Protein AF-A0A961IQF2-F1 (afdb_monomer)

Nearest PDB structures (foldseek):
  3b0x-assembly1_A  TM=7.840E-01  e=1.100E-08  Thermus thermophilus HB8
  3b0y-assembly1_A  TM=7.837E-01  e=3.557E-08  Thermus thermophilus HB8
  3auo-assembly2_B  TM=7.035E-01  e=1.211E-07  Thermus thermophilus HB8
  3au6-assembly1_A  TM=7.730E-01  e=1.333E-06  Thermus thermophilus HB8
  5tzv-assembly1_A  TM=6.857E-01  e=1.245E-03  Homo sapiens

pLDDT: mean 90.41, std 10.28, range [34.53, 96.75]

Radius of gyration: 18.33 Å; Cα contacts (8 Å, |Δi|>4): 172; chains: 1; bounding box: 47×34×47 Å

Secondary structure (DSSP, 8-state):
----PPPPHHHHHHHHHHHHHHHHHTT--HHHHHHHHHHHHHHHT-SS-HHHHHHTT--GGGSTT--HHHHHHHHHHHHHS--HHHHHHHHHS-HHHHHHHTSTTTHHHHHHHHHHHH---SHHHHHHHHHTT-GGGSTT--HHHHHHHHHHHHHHHS--

Mean predicted aligned error: 5.23 Å

Structure (mmCIF, N/CA/C/O backbone):
data_AF-A0A961IQF2-F1
#
_entry.id   AF-A0A961IQF2-F1
#
loop_
_atom_site.group_PDB
_atom_site.id
_atom_site.type_symbol
_atom_site.label_atom_id
_atom_site.label_alt_id
_atom_site.label_comp_id
_atom_site.label_asym_id
_atom_site.label_entity_id
_atom_site.label_seq_id
_atom_site.pdbx_PDB_ins_code
_atom_site.Cartn_x
_atom_site.Cartn_y
_atom_site.Cartn_z
_atom_site.occupancy
_atom_site.B_iso_or_equiv
_atom_site.auth_seq_id
_atom_site.auth_comp_id
_atom_site.auth_asym_id
_atom_site.auth_atom_id
_atom_site.pdbx_PDB_model_num
ATOM 1 N N . MET A 1 1 ? 26.733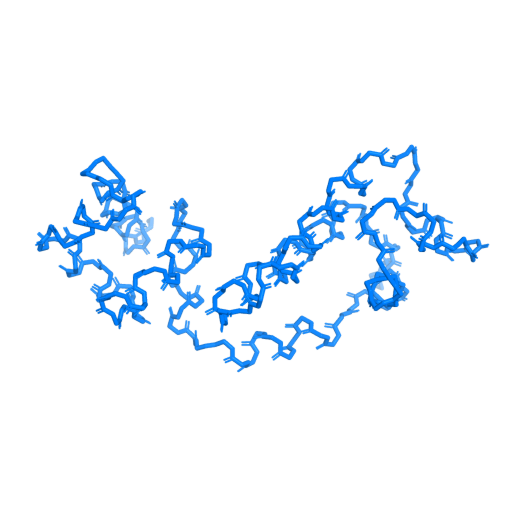 -18.064 -3.518 1.00 34.53 1 MET A N 1
ATOM 2 C CA . MET A 1 1 ? 26.506 -16.918 -4.422 1.00 34.53 1 MET A CA 1
ATOM 3 C C . MET A 1 1 ? 25.053 -17.000 -4.846 1.00 34.53 1 MET A C 1
ATOM 5 O O . MET A 1 1 ? 24.709 -17.941 -5.549 1.00 34.53 1 MET A O 1
ATOM 9 N N . ALA A 1 2 ? 24.180 -16.161 -4.282 1.00 41.06 2 ALA A N 1
ATOM 10 C CA . ALA A 1 2 ? 22.764 -16.188 -4.637 1.00 41.06 2 ALA A CA 1
ATOM 11 C C . ALA A 1 2 ? 22.633 -15.747 -6.098 1.00 41.06 2 ALA A C 1
ATOM 13 O O . ALA A 1 2 ? 23.141 -14.697 -6.478 1.00 41.06 2 ALA A O 1
ATOM 14 N N . SER A 1 3 ? 22.028 -16.597 -6.919 1.00 40.94 3 SER A N 1
ATOM 15 C CA . SER A 1 3 ? 21.667 -16.277 -8.293 1.00 40.94 3 SER A CA 1
ATOM 16 C C . SER A 1 3 ? 20.604 -15.177 -8.252 1.00 40.94 3 SER A C 1
ATOM 18 O O . SER A 1 3 ? 19.432 -15.489 -8.061 1.00 40.94 3 SER A O 1
ATOM 20 N N . GLU A 1 4 ? 20.980 -13.902 -8.375 1.00 58.84 4 GLU A N 1
ATOM 21 C CA . GLU A 1 4 ? 20.010 -12.807 -8.516 1.00 58.84 4 GLU A CA 1
ATOM 22 C C . GLU A 1 4 ? 19.421 -12.845 -9.929 1.00 58.84 4 GLU A C 1
ATOM 24 O O . GLU A 1 4 ? 19.818 -12.119 -10.837 1.00 58.84 4 GLU A O 1
ATOM 29 N N . ALA A 1 5 ? 18.482 -13.769 -10.130 1.00 72.75 5 ALA A N 1
ATOM 30 C CA . ALA A 1 5 ? 17.558 -13.693 -11.244 1.00 72.75 5 ALA A CA 1
ATOM 31 C C . ALA A 1 5 ? 16.739 -12.403 -11.103 1.00 72.75 5 ALA A C 1
ATOM 33 O O . ALA A 1 5 ? 16.333 -12.044 -9.994 1.00 72.75 5 ALA A O 1
ATOM 34 N N . ALA A 1 6 ? 16.499 -11.716 -12.221 1.00 84.50 6 ALA A N 1
ATOM 35 C CA . ALA A 1 6 ? 15.650 -10.531 -12.245 1.00 84.50 6 ALA A CA 1
ATOM 36 C C . ALA A 1 6 ? 14.295 -10.822 -11.565 1.00 84.50 6 ALA A C 1
ATOM 38 O O . ALA A 1 6 ? 13.779 -11.941 -11.691 1.00 84.50 6 ALA A O 1
ATOM 39 N N . PRO A 1 7 ? 13.708 -9.849 -10.845 1.00 91.25 7 PRO A N 1
ATOM 40 C CA . PRO A 1 7 ? 12.497 -10.090 -10.078 1.00 91.25 7 PRO A CA 1
ATOM 41 C C . PRO A 1 7 ? 11.350 -10.532 -10.987 1.00 91.25 7 PRO A C 1
ATOM 43 O O . PRO A 1 7 ? 11.123 -9.989 -12.071 1.00 91.25 7 PRO A O 1
ATOM 46 N N . SER A 1 8 ? 10.603 -11.523 -10.515 1.00 94.94 8 SER A N 1
ATOM 47 C CA . SER A 1 8 ? 9.390 -12.002 -11.173 1.00 94.94 8 SER A CA 1
ATOM 48 C C . SER A 1 8 ? 8.284 -10.944 -11.148 1.00 94.94 8 SER A C 1
ATOM 50 O O . SER A 1 8 ? 8.230 -10.103 -10.249 1.00 94.94 8 SER A O 1
ATOM 52 N N . ASN A 1 9 ? 7.326 -11.034 -12.079 1.00 96.12 9 ASN A N 1
ATOM 53 C CA . ASN A 1 9 ? 6.148 -10.158 -12.078 1.00 96.12 9 ASN A CA 1
ATOM 54 C C . ASN A 1 9 ? 5.403 -10.205 -10.734 1.00 96.12 9 ASN A C 1
ATOM 56 O O . ASN A 1 9 ? 4.929 -9.171 -10.276 1.00 96.12 9 ASN A O 1
ATOM 60 N N . ALA A 1 10 ? 5.358 -11.365 -10.068 1.00 95.50 10 ALA A N 1
ATOM 61 C CA . ALA A 1 10 ? 4.768 -11.505 -8.737 1.00 95.50 10 ALA A CA 1
ATOM 62 C C . ALA A 1 10 ? 5.470 -10.616 -7.696 1.00 95.50 10 ALA A C 1
ATOM 64 O O . ALA A 1 10 ? 4.807 -9.865 -6.987 1.00 95.50 10 ALA A O 1
ATOM 65 N N . GLN A 1 11 ? 6.806 -10.611 -7.667 1.00 95.31 11 GLN A N 1
ATOM 66 C CA . GLN A 1 11 ? 7.570 -9.742 -6.764 1.00 95.31 11 GLN A CA 1
ATOM 67 C C . GLN A 1 11 ? 7.353 -8.256 -7.071 1.00 95.31 11 GLN A C 1
ATOM 69 O O . GLN A 1 11 ? 7.278 -7.442 -6.151 1.00 95.31 11 GLN A O 1
ATOM 74 N N . VAL A 1 12 ? 7.223 -7.893 -8.350 1.00 96.19 12 VAL A N 1
ATOM 75 C CA . VAL A 1 12 ? 6.911 -6.513 -8.748 1.00 96.19 12 VAL A CA 1
ATOM 76 C C . VAL A 1 12 ? 5.500 -6.119 -8.302 1.00 96.19 12 VAL A C 1
ATOM 78 O O . VAL A 1 12 ? 5.301 -5.029 -7.770 1.00 96.19 12 VAL A O 1
ATOM 81 N N . ILE A 1 13 ? 4.517 -7.002 -8.476 1.00 96.75 13 ILE A N 1
ATOM 82 C CA . ILE A 1 13 ? 3.136 -6.783 -8.031 1.00 96.75 13 ILE A CA 1
ATOM 83 C C . ILE A 1 13 ? 3.082 -6.596 -6.512 1.00 96.75 13 ILE A C 1
ATOM 85 O O . ILE A 1 13 ? 2.434 -5.662 -6.038 1.00 96.75 13 ILE A O 1
ATOM 89 N N . ASP A 1 14 ? 3.796 -7.428 -5.756 1.00 95.00 14 ASP A N 1
ATOM 90 C CA . ASP A 1 14 ? 3.876 -7.316 -4.300 1.00 95.00 14 ASP A CA 1
ATOM 91 C C . ASP A 1 14 ? 4.517 -5.992 -3.869 1.00 95.00 14 ASP A C 1
ATOM 93 O O . ASP A 1 14 ? 4.040 -5.340 -2.938 1.00 95.00 14 ASP A O 1
ATOM 97 N N . LEU A 1 15 ? 5.577 -5.559 -4.561 1.00 96.00 15 LEU A N 1
ATOM 98 C CA . LEU A 1 15 ? 6.221 -4.268 -4.324 1.00 96.00 15 LEU A CA 1
ATOM 99 C C . LEU A 1 15 ? 5.242 -3.105 -4.538 1.00 96.00 15 LEU A C 1
ATOM 101 O O . LEU A 1 15 ? 5.090 -2.254 -3.663 1.00 96.00 15 LEU A O 1
ATOM 105 N N . LEU A 1 16 ? 4.556 -3.075 -5.682 1.00 96.31 16 LEU A N 1
ATOM 106 C CA . LEU A 1 16 ? 3.567 -2.043 -5.997 1.00 96.31 16 LEU A CA 1
ATOM 107 C C . LEU A 1 16 ? 2.405 -2.046 -4.997 1.00 96.31 16 LEU A C 1
ATOM 109 O O . LEU A 1 16 ? 1.943 -0.979 -4.590 1.00 96.31 16 LEU A O 1
ATOM 113 N N . GLY A 1 17 ? 1.966 -3.232 -4.569 1.00 94.88 17 GLY A N 1
ATOM 114 C CA . GLY A 1 17 ? 0.955 -3.401 -3.530 1.00 94.88 17 GLY A CA 1
ATOM 115 C C . GLY A 1 17 ? 1.371 -2.751 -2.212 1.00 94.88 17 GLY A C 1
ATOM 116 O O . GLY A 1 17 ? 0.614 -1.943 -1.676 1.00 94.88 17 GLY A O 1
ATOM 117 N N . LYS A 1 18 ? 2.599 -3.019 -1.751 1.00 93.94 18 LYS A N 1
ATOM 118 C CA . LYS A 1 18 ? 3.165 -2.409 -0.536 1.00 93.94 18 LYS A CA 1
ATOM 119 C C . LYS A 1 18 ? 3.253 -0.890 -0.641 1.00 93.94 18 LYS A C 1
ATOM 121 O O . LYS A 1 18 ? 2.872 -0.196 0.294 1.00 93.94 18 LYS A O 1
ATOM 126 N N . ILE A 1 19 ? 3.709 -0.359 -1.776 1.00 95.75 19 ILE A N 1
ATOM 127 C CA . ILE A 1 19 ? 3.771 1.095 -1.992 1.00 95.75 19 ILE A CA 1
ATOM 128 C C . ILE A 1 19 ? 2.372 1.711 -1.919 1.00 95.75 19 ILE A C 1
ATOM 130 O O . ILE A 1 19 ? 2.184 2.739 -1.274 1.00 95.75 19 ILE A O 1
ATOM 134 N N . ALA A 1 20 ? 1.386 1.084 -2.562 1.00 95.38 20 ALA A N 1
ATOM 135 C CA . ALA A 1 20 ? 0.013 1.564 -2.535 1.00 95.38 20 ALA A CA 1
ATOM 136 C C . ALA A 1 20 ? -0.577 1.540 -1.116 1.00 95.38 20 ALA A C 1
ATOM 138 O O . ALA A 1 20 ? -1.257 2.492 -0.740 1.00 95.38 20 ALA A O 1
ATOM 139 N N . ASP A 1 21 ? -0.293 0.496 -0.330 1.00 94.38 21 ASP A N 1
ATOM 140 C CA . ASP A 1 21 ? -0.707 0.410 1.073 1.00 94.38 21 ASP A CA 1
ATOM 141 C C . ASP A 1 21 ? -0.084 1.534 1.914 1.00 94.38 21 ASP A C 1
ATOM 143 O O . ASP A 1 21 ? -0.798 2.222 2.639 1.00 94.38 21 ASP A O 1
ATOM 147 N N . LEU A 1 22 ? 1.225 1.771 1.790 1.00 94.44 22 LEU A N 1
ATOM 148 C CA . LEU A 1 22 ? 1.913 2.829 2.539 1.00 94.44 22 LEU A CA 1
ATOM 149 C C . LEU A 1 22 ? 1.412 4.224 2.154 1.00 94.44 22 LEU A C 1
ATOM 151 O O . LEU A 1 22 ? 1.122 5.036 3.025 1.00 94.44 22 LEU A O 1
ATOM 155 N N . LEU A 1 23 ? 1.231 4.491 0.859 1.00 94.75 23 LEU A N 1
ATOM 156 C CA . LEU A 1 23 ? 0.665 5.758 0.393 1.00 94.75 23 LEU A CA 1
ATOM 157 C C . LEU A 1 23 ? -0.742 5.997 0.943 1.00 94.75 23 LEU A C 1
ATOM 159 O O . LEU A 1 23 ? -1.101 7.121 1.285 1.00 94.75 23 LEU A O 1
ATOM 163 N N . GLU A 1 24 ? -1.547 4.945 1.028 1.00 93.81 24 GLU A N 1
ATOM 164 C CA . GLU A 1 24 ? -2.887 5.018 1.593 1.00 93.81 24 GLU A CA 1
ATOM 165 C C . GLU A 1 24 ? -2.858 5.278 3.106 1.00 93.81 24 GLU A C 1
ATOM 167 O O . GLU A 1 24 ? -3.632 6.101 3.596 1.00 93.81 24 GLU A O 1
ATOM 172 N N . LEU A 1 25 ? -1.913 4.674 3.834 1.00 92.69 25 LEU A N 1
ATOM 173 C CA . LEU A 1 25 ? -1.665 4.978 5.248 1.00 92.69 25 LEU A CA 1
ATOM 174 C C . LEU A 1 25 ? -1.189 6.417 5.474 1.00 92.69 25 LEU A C 1
ATOM 176 O O . LEU A 1 25 ? -1.604 7.048 6.443 1.00 92.69 25 LEU A O 1
ATOM 180 N N . GLU A 1 26 ? -0.367 6.967 4.583 1.00 90.44 26 GLU A N 1
ATOM 181 C CA . GLU A 1 26 ? 0.076 8.366 4.647 1.00 90.44 26 GLU A CA 1
ATOM 182 C C . GLU A 1 26 ? -1.048 9.364 4.316 1.00 90.44 26 GLU A C 1
ATOM 184 O O . GLU A 1 26 ? -0.892 10.565 4.536 1.00 90.44 26 GLU A O 1
ATOM 189 N N . GLY A 1 27 ? -2.198 8.896 3.816 1.00 89.12 27 GLY A N 1
ATOM 190 C CA . GLY A 1 27 ? -3.264 9.775 3.336 1.00 89.12 27 GLY A CA 1
ATOM 191 C C . GLY A 1 27 ? -2.884 10.474 2.028 1.00 89.12 27 GLY A C 1
ATOM 192 O O . GLY A 1 27 ? -3.315 11.598 1.760 1.00 89.12 27 GLY A O 1
ATOM 193 N N . ALA A 1 28 ? -2.042 9.834 1.212 1.00 92.50 28 ALA A N 1
ATOM 194 C CA . ALA A 1 28 ? -1.658 10.356 -0.086 1.00 92.50 28 ALA A CA 1
ATOM 195 C C . ALA A 1 28 ? -2.874 10.505 -1.012 1.00 92.50 28 ALA A C 1
ATOM 197 O O . ALA A 1 28 ? -3.913 9.860 -0.868 1.00 92.50 28 ALA A O 1
ATOM 198 N N . GLN A 1 29 ? -2.714 11.351 -2.027 1.00 92.38 29 GLN A N 1
ATOM 199 C CA . GLN A 1 29 ? -3.767 11.634 -2.993 1.00 92.38 29 GLN A CA 1
ATOM 200 C C . GLN A 1 29 ? -4.259 10.358 -3.693 1.00 92.38 29 GLN A C 1
ATOM 202 O O . GLN A 1 29 ? -3.453 9.557 -4.174 1.00 92.38 29 GLN A O 1
ATOM 207 N N . PHE A 1 30 ? -5.583 10.217 -3.825 1.00 90.62 30 PHE A N 1
ATOM 208 C CA . PHE A 1 30 ? -6.240 9.029 -4.386 1.00 90.62 30 PHE A CA 1
ATOM 209 C C . PHE A 1 30 ? -5.659 8.592 -5.739 1.00 90.62 30 PHE A C 1
ATOM 211 O O . PHE A 1 30 ? -5.451 7.401 -5.968 1.00 90.62 30 PHE A O 1
ATOM 218 N N . PHE A 1 31 ? -5.337 9.547 -6.619 1.00 91.56 31 PHE A N 1
ATOM 219 C CA . PHE A 1 31 ? -4.762 9.246 -7.932 1.00 91.56 31 PHE A CA 1
ATOM 220 C C . PHE A 1 31 ? -3.402 8.538 -7.837 1.00 91.56 31 PHE A C 1
ATOM 222 O O . PHE A 1 31 ? -3.105 7.685 -8.669 1.00 91.56 31 PHE A O 1
ATOM 229 N N . ARG A 1 32 ? -2.586 8.848 -6.816 1.00 91.88 32 ARG A N 1
ATOM 230 C CA . ARG A 1 32 ? -1.276 8.212 -6.615 1.00 91.88 32 ARG A CA 1
ATOM 231 C C . ARG A 1 32 ? -1.457 6.764 -6.200 1.00 91.88 32 ARG A C 1
ATOM 233 O O . ARG A 1 32 ? -0.895 5.890 -6.845 1.00 91.88 32 ARG A O 1
ATOM 240 N N . VAL A 1 33 ? -2.276 6.514 -5.176 1.00 94.31 33 VAL A N 1
ATOM 241 C CA . VAL A 1 33 ? -2.593 5.151 -4.715 1.00 94.31 33 VAL A CA 1
ATOM 242 C C . VAL A 1 33 ? -3.146 4.326 -5.877 1.00 94.31 33 VAL A C 1
ATOM 244 O O . VAL A 1 33 ? -2.676 3.219 -6.134 1.00 94.31 33 VAL A O 1
ATOM 247 N N . ARG A 1 34 ? -4.094 4.897 -6.629 1.00 93.19 34 ARG A N 1
ATOM 248 C CA . ARG A 1 34 ? -4.719 4.248 -7.782 1.00 93.19 34 ARG A CA 1
ATOM 249 C C . ARG A 1 34 ? -3.711 3.875 -8.869 1.00 93.19 34 ARG A C 1
ATOM 251 O O . ARG A 1 34 ? -3.784 2.753 -9.350 1.00 93.19 34 ARG A O 1
ATOM 258 N N . ALA A 1 35 ? -2.753 4.742 -9.197 1.00 94.25 35 ALA A N 1
ATOM 259 C CA . ALA A 1 35 ? -1.736 4.445 -10.208 1.00 94.25 35 ALA A CA 1
ATOM 260 C C . ALA A 1 35 ? -0.909 3.189 -9.866 1.00 94.25 35 ALA A C 1
ATOM 262 O O . ALA A 1 35 ? -0.684 2.344 -10.728 1.00 94.25 35 ALA A O 1
ATOM 263 N N . TYR A 1 36 ? -0.506 3.017 -8.600 1.00 95.75 36 TYR A N 1
ATOM 264 C CA . TYR A 1 36 ? 0.214 1.807 -8.175 1.00 95.75 36 TYR A CA 1
ATOM 265 C C . TYR A 1 36 ? -0.669 0.554 -8.234 1.00 95.75 36 TYR A C 1
ATOM 267 O O . TYR A 1 36 ? -0.183 -0.509 -8.612 1.00 95.75 36 TYR A O 1
ATOM 275 N N . ARG A 1 37 ? -1.965 0.667 -7.907 1.00 94.62 37 ARG A N 1
ATOM 276 C CA . ARG A 1 37 ? -2.916 -0.452 -8.030 1.00 94.62 37 ARG A CA 1
ATOM 277 C C . ARG A 1 37 ? -3.152 -0.832 -9.493 1.00 94.62 37 ARG A C 1
ATOM 279 O O . ARG A 1 37 ? -3.017 -2.002 -9.828 1.00 94.62 37 ARG A O 1
ATOM 286 N N . GLU A 1 38 ? -3.410 0.137 -10.366 1.00 95.06 38 GLU A N 1
ATOM 287 C CA . GLU A 1 38 ? -3.606 -0.108 -11.802 1.00 95.06 38 GLU A CA 1
ATOM 288 C C . GLU A 1 38 ? -2.365 -0.742 -12.435 1.00 95.06 38 GLU A C 1
ATOM 290 O O . GLU A 1 38 ? -2.484 -1.687 -13.208 1.00 95.06 38 GLU A O 1
ATOM 295 N N . ALA A 1 39 ? -1.163 -0.321 -12.034 1.00 95.94 39 ALA A N 1
ATOM 296 C CA . ALA A 1 39 ? 0.063 -0.953 -12.504 1.00 95.94 39 ALA A CA 1
ATOM 297 C C . ALA A 1 39 ? 0.195 -2.426 -12.085 1.00 95.94 39 ALA A C 1
ATOM 299 O O . ALA A 1 39 ? 0.773 -3.206 -12.840 1.00 95.94 39 ALA A O 1
ATOM 300 N N . THR A 1 40 ? -0.359 -2.842 -10.935 1.00 95.88 40 THR A N 1
ATOM 301 C CA . THR A 1 40 ? -0.402 -4.279 -10.604 1.00 95.88 40 THR A CA 1
ATOM 302 C C . THR A 1 40 ? -1.245 -5.058 -11.602 1.00 95.88 40 THR A C 1
ATOM 304 O O . THR A 1 40 ? -0.833 -6.135 -12.024 1.00 95.88 40 THR A O 1
ATOM 307 N N . ASP A 1 41 ? -2.384 -4.509 -12.023 1.00 95.06 41 ASP A N 1
ATOM 308 C CA . ASP A 1 41 ? -3.271 -5.159 -12.987 1.00 95.06 41 ASP A CA 1
ATOM 309 C C . ASP A 1 41 ? -2.642 -5.192 -14.380 1.00 95.06 41 ASP A C 1
ATOM 311 O O . ASP A 1 41 ? -2.639 -6.238 -15.029 1.00 95.06 41 ASP A O 1
ATOM 315 N N . THR A 1 42 ? -1.998 -4.098 -14.792 1.00 96.19 42 THR A N 1
ATOM 316 C CA . THR A 1 42 ? -1.223 -4.042 -16.034 1.00 96.19 42 THR A CA 1
ATOM 317 C C . THR A 1 42 ? -0.128 -5.107 -16.064 1.00 96.19 42 THR A C 1
ATOM 319 O O . THR A 1 42 ? -0.006 -5.821 -17.052 1.00 96.19 42 THR A O 1
ATOM 322 N N . ILE A 1 43 ? 0.640 -5.269 -14.981 1.00 95.94 43 ILE A N 1
ATOM 323 C CA . ILE A 1 43 ? 1.740 -6.248 -14.917 1.00 95.94 43 ILE A CA 1
ATOM 324 C C . ILE A 1 43 ? 1.227 -7.693 -14.870 1.00 95.94 43 ILE A C 1
ATOM 326 O O . ILE A 1 43 ? 1.871 -8.584 -15.426 1.00 95.94 43 ILE A O 1
ATOM 330 N N . ARG A 1 44 ? 0.071 -7.942 -14.240 1.00 94.81 44 ARG A N 1
ATOM 331 C CA . ARG A 1 44 ? -0.592 -9.259 -14.271 1.00 94.81 44 ARG A CA 1
ATOM 332 C C . ARG A 1 44 ? -1.008 -9.665 -15.681 1.00 94.81 44 ARG A C 1
ATOM 334 O O . ARG A 1 44 ? -0.983 -10.851 -15.982 1.00 94.81 44 ARG A O 1
ATOM 341 N N . GLY A 1 45 ? -1.408 -8.696 -16.502 1.00 94.88 45 GLY A N 1
ATOM 342 C CA . GLY A 1 45 ? -1.872 -8.915 -17.871 1.00 94.88 45 GLY A CA 1
ATOM 343 C C . GLY A 1 45 ? -0.773 -8.962 -18.933 1.00 94.88 45 GLY A C 1
ATOM 344 O O . GLY A 1 45 ? -1.105 -9.038 -20.110 1.00 94.88 45 GLY A O 1
ATOM 345 N N . LEU A 1 46 ? 0.509 -8.876 -18.563 1.00 95.25 46 LEU A N 1
ATOM 346 C CA . LEU A 1 46 ? 1.602 -8.963 -19.532 1.00 95.25 46 LEU A CA 1
ATOM 347 C C . LEU A 1 46 ? 1.788 -10.403 -20.026 1.00 95.25 46 LEU A C 1
ATOM 349 O O . LEU A 1 46 ? 1.909 -11.325 -19.220 1.00 95.25 46 LEU A O 1
ATOM 353 N N . ASP A 1 47 ? 1.919 -10.568 -21.343 1.00 92.44 47 ASP A N 1
ATOM 354 C CA . ASP A 1 47 ? 2.214 -11.861 -21.982 1.00 92.44 47 ASP A CA 1
ATOM 355 C C . ASP A 1 47 ? 3.637 -12.367 -21.688 1.00 92.44 47 ASP A C 1
ATOM 357 O O . ASP A 1 47 ? 3.947 -13.548 -21.847 1.00 92.44 47 ASP A O 1
ATOM 361 N N . GLU A 1 48 ? 4.522 -11.473 -21.249 1.00 92.75 48 GLU A N 1
ATOM 362 C CA . GLU A 1 48 ? 5.908 -11.780 -20.923 1.00 92.75 48 GLU A CA 1
ATOM 363 C C . GLU A 1 48 ? 6.363 -11.085 -19.626 1.00 92.75 48 GLU A C 1
ATOM 365 O O . GLU A 1 48 ? 5.725 -10.137 -19.153 1.00 92.75 48 GLU A O 1
ATOM 370 N N . PRO A 1 49 ? 7.481 -11.522 -19.019 1.00 95.00 49 PRO A N 1
ATOM 371 C CA . PRO A 1 49 ? 7.991 -10.898 -17.807 1.00 95.00 49 PRO A CA 1
ATOM 372 C C . PRO A 1 49 ? 8.341 -9.421 -18.016 1.00 95.00 49 PRO A C 1
ATOM 374 O O . PRO A 1 49 ? 9.033 -9.058 -18.969 1.00 95.00 49 PRO A O 1
ATOM 377 N N . LEU A 1 50 ? 7.981 -8.571 -17.052 1.00 95.88 50 LEU A N 1
ATOM 378 C CA . LEU A 1 50 ? 8.374 -7.162 -17.035 1.00 95.88 50 LEU A CA 1
ATOM 379 C C . LEU A 1 50 ? 9.899 -7.009 -17.115 1.00 95.88 50 LEU A C 1
ATOM 381 O O . LEU A 1 50 ? 10.403 -6.114 -17.788 1.00 95.88 50 LEU A O 1
ATOM 385 N N . ALA A 1 51 ? 10.639 -7.925 -16.488 1.00 95.38 51 ALA A N 1
ATOM 386 C CA . ALA A 1 51 ? 12.092 -7.963 -16.568 1.00 95.38 51 ALA A CA 1
ATOM 387 C C . ALA A 1 51 ? 12.622 -8.094 -18.007 1.00 95.38 51 ALA A C 1
ATOM 389 O O . ALA A 1 51 ? 13.608 -7.446 -18.354 1.00 95.38 51 ALA A O 1
ATOM 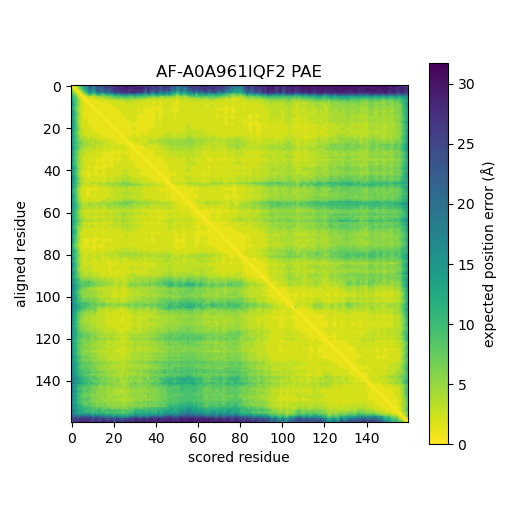390 N N . ALA A 1 52 ? 11.947 -8.868 -18.862 1.00 95.06 52 ALA A N 1
ATOM 391 C CA . ALA A 1 52 ? 12.320 -9.019 -20.266 1.00 95.06 52 ALA A CA 1
ATOM 392 C C . ALA A 1 52 ? 12.044 -7.740 -21.073 1.00 95.06 52 ALA A C 1
ATOM 394 O O . ALA A 1 52 ? 12.841 -7.377 -21.941 1.00 95.06 52 ALA A O 1
ATOM 395 N N . LEU A 1 53 ? 10.957 -7.022 -20.756 1.00 95.50 53 LEU A N 1
ATOM 396 C CA . LEU A 1 53 ? 10.663 -5.702 -21.328 1.00 95.50 53 LEU A CA 1
ATOM 397 C C . LEU A 1 53 ? 11.769 -4.696 -20.985 1.00 95.50 53 LEU A C 1
ATOM 399 O O . LEU A 1 53 ? 12.281 -4.012 -21.872 1.00 95.50 53 LEU A O 1
ATOM 403 N N . VAL A 1 54 ? 12.178 -4.647 -19.715 1.00 95.19 54 VAL A N 1
ATOM 404 C CA . VAL A 1 54 ? 13.249 -3.754 -19.251 1.00 95.19 54 VAL A CA 1
ATOM 405 C C . VAL A 1 54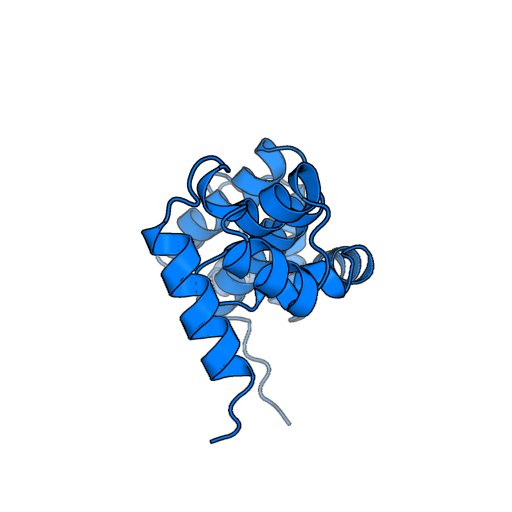 ? 14.590 -4.108 -19.894 1.00 95.19 54 VAL A C 1
ATOM 407 O O . VAL A 1 54 ? 15.275 -3.216 -20.390 1.00 95.19 54 VAL A O 1
ATOM 410 N N . ALA A 1 55 ? 14.947 -5.394 -19.952 1.00 93.50 55 ALA A N 1
ATOM 411 C CA . ALA A 1 55 ? 16.231 -5.851 -20.488 1.00 93.50 55 ALA A CA 1
ATOM 412 C C . ALA A 1 55 ? 16.458 -5.450 -21.955 1.00 93.50 55 ALA A C 1
ATOM 414 O O . ALA A 1 55 ? 17.586 -5.155 -22.345 1.00 93.50 55 ALA A O 1
ATOM 415 N N . ARG A 1 56 ? 15.394 -5.395 -22.767 1.00 94.50 56 ARG A N 1
ATOM 416 C CA . ARG A 1 56 ? 15.476 -4.945 -24.167 1.00 94.50 56 ARG A CA 1
ATOM 417 C C . ARG A 1 56 ? 15.252 -3.442 -24.367 1.00 94.50 56 ARG A C 1
ATOM 419 O O . ARG A 1 56 ? 15.164 -2.993 -25.506 1.00 94.50 56 ARG A O 1
ATOM 426 N N . GLY A 1 57 ? 15.114 -2.670 -23.287 1.00 91.94 57 GLY A N 1
ATOM 427 C CA . GLY A 1 57 ? 14.897 -1.224 -23.348 1.00 91.94 57 GLY A CA 1
ATOM 428 C C . GLY A 1 57 ? 13.501 -0.812 -23.829 1.00 91.94 57 GLY A C 1
ATOM 429 O O . GLY A 1 57 ? 13.355 0.250 -24.436 1.00 91.94 57 GLY A O 1
ATOM 430 N N . ALA A 1 58 ? 12.473 -1.634 -23.590 1.00 93.56 58 ALA A N 1
ATOM 431 C CA . ALA A 1 58 ? 11.101 -1.278 -23.939 1.00 93.56 58 ALA A CA 1
ATOM 432 C C . ALA A 1 58 ? 10.619 -0.055 -23.137 1.00 93.56 58 ALA A C 1
ATOM 434 O O . ALA A 1 58 ? 10.954 0.129 -21.963 1.00 93.56 58 ALA A O 1
ATOM 435 N N . LYS A 1 59 ? 9.782 0.779 -23.760 1.00 94.12 59 LYS A N 1
ATOM 436 C CA . LYS A 1 59 ? 9.179 1.935 -23.094 1.00 94.12 59 LYS A CA 1
ATOM 437 C C . LYS A 1 59 ? 8.022 1.480 -22.211 1.00 94.12 59 LYS A C 1
ATOM 439 O O . LYS A 1 59 ? 6.901 1.317 -22.676 1.00 94.12 59 LYS A O 1
ATOM 444 N N . LEU A 1 60 ? 8.275 1.339 -20.910 1.00 95.31 60 LEU A N 1
ATOM 445 C CA . LEU A 1 60 ? 7.225 0.971 -19.947 1.00 95.31 60 LEU A CA 1
ATOM 446 C C . LEU A 1 60 ? 6.079 1.992 -19.880 1.00 95.31 60 LEU A C 1
ATOM 448 O O . LEU A 1 60 ? 4.991 1.653 -19.436 1.00 95.31 60 LEU A O 1
ATOM 452 N N . THR A 1 61 ? 6.304 3.227 -20.333 1.00 95.75 61 THR A N 1
ATOM 453 C CA . THR A 1 61 ? 5.269 4.267 -20.424 1.00 95.75 61 THR A CA 1
ATOM 454 C C . THR A 1 61 ? 4.186 3.985 -21.460 1.00 95.75 61 THR A C 1
ATOM 456 O O . THR A 1 61 ? 3.163 4.661 -21.453 1.00 95.75 61 THR A O 1
ATOM 459 N N . ASP A 1 62 ? 4.417 3.027 -22.358 1.00 94.38 62 ASP A N 1
ATOM 460 C CA . ASP A 1 62 ? 3.429 2.612 -23.355 1.00 94.38 62 ASP A CA 1
ATOM 461 C C . ASP A 1 62 ? 2.409 1.633 -22.742 1.00 94.38 62 ASP A C 1
ATOM 463 O O . ASP A 1 62 ? 1.370 1.348 -23.337 1.00 94.38 62 ASP A O 1
ATOM 467 N N . LEU A 1 63 ? 2.682 1.135 -21.529 1.00 93.88 63 LEU A N 1
ATOM 468 C CA . LEU A 1 63 ? 1.780 0.268 -20.786 1.00 93.88 63 LEU A CA 1
ATOM 469 C C . LEU A 1 63 ? 0.670 1.090 -20.098 1.00 93.88 63 LEU A C 1
ATOM 471 O O . LEU A 1 63 ? 0.959 2.113 -19.464 1.00 93.88 63 LEU A O 1
ATOM 475 N N . PRO A 1 64 ? -0.600 0.641 -20.149 1.00 91.81 64 PRO A N 1
ATOM 476 C CA . PRO A 1 64 ? -1.712 1.334 -19.502 1.00 91.81 64 PRO A CA 1
ATOM 477 C C . PRO A 1 64 ? -1.463 1.583 -18.009 1.00 91.81 64 PRO A C 1
ATOM 479 O O . PRO A 1 64 ? -1.006 0.701 -17.284 1.00 91.81 64 PRO A O 1
ATOM 482 N N . GLY A 1 65 ? -1.763 2.796 -17.538 1.00 88.44 65 GLY A N 1
ATOM 483 C CA . GLY A 1 65 ? -1.621 3.166 -16.123 1.00 88.44 65 GLY A CA 1
ATOM 484 C C . GLY A 1 65 ? -0.179 3.388 -15.640 1.00 88.44 65 GLY A C 1
ATOM 485 O O . GLY A 1 65 ? 0.017 3.775 -14.488 1.00 88.44 65 GLY A O 1
ATOM 486 N N . ILE A 1 66 ? 0.841 3.210 -16.492 1.00 94.50 66 ILE A N 1
ATOM 487 C CA . ILE A 1 66 ? 2.251 3.385 -16.115 1.00 94.50 66 ILE A CA 1
ATOM 488 C C . ILE A 1 66 ? 2.788 4.717 -16.657 1.00 94.50 66 ILE A C 1
ATOM 490 O O . ILE A 1 66 ? 3.157 4.860 -17.817 1.00 94.50 66 ILE A O 1
ATOM 494 N N . GLY A 1 67 ? 2.857 5.726 -15.784 1.00 93.31 67 GLY A N 1
ATOM 495 C CA . GLY A 1 67 ? 3.475 7.022 -16.092 1.00 93.31 67 GLY A CA 1
ATOM 496 C C . GLY A 1 67 ? 5.006 7.014 -15.977 1.00 93.31 67 GLY A C 1
ATOM 497 O O . GLY A 1 67 ? 5.599 6.075 -15.451 1.00 93.31 67 GLY A O 1
ATOM 498 N N . LYS A 1 68 ? 5.661 8.109 -16.396 1.00 94.62 68 LYS A N 1
ATOM 499 C CA . LYS A 1 68 ? 7.137 8.256 -16.383 1.00 94.62 68 LYS A CA 1
ATOM 500 C C . LYS A 1 68 ? 7.774 7.944 -15.025 1.00 94.62 68 LYS A C 1
ATOM 502 O O . LYS A 1 68 ? 8.768 7.230 -14.954 1.00 94.62 68 LYS A O 1
ATOM 507 N N . GLU A 1 69 ? 7.194 8.473 -13.950 1.00 93.88 69 GLU A N 1
ATOM 508 C CA . GLU A 1 69 ? 7.718 8.290 -12.593 1.00 93.88 69 GLU A CA 1
ATOM 509 C C . GLU A 1 69 ? 7.587 6.837 -12.117 1.00 93.88 69 GLU A C 1
ATOM 511 O O . GLU A 1 69 ? 8.433 6.347 -11.375 1.00 93.88 69 GLU A O 1
ATOM 516 N N . LEU A 1 70 ? 6.529 6.142 -12.539 1.00 95.19 70 LEU A N 1
ATOM 517 C CA . LEU A 1 70 ? 6.310 4.742 -12.195 1.00 95.19 70 LEU A CA 1
ATOM 518 C C . LEU A 1 70 ? 7.204 3.823 -13.030 1.00 95.19 70 LEU A C 1
ATOM 520 O O . LEU A 1 70 ? 7.829 2.924 -12.481 1.00 95.19 70 LEU A O 1
ATOM 524 N N . ALA A 1 71 ? 7.341 4.112 -14.326 1.00 96.31 71 ALA A N 1
ATOM 525 C CA . ALA A 1 71 ? 8.276 3.438 -15.220 1.00 96.31 71 ALA A CA 1
ATOM 526 C C . ALA A 1 71 ? 9.716 3.495 -14.687 1.00 96.31 71 ALA A C 1
ATOM 528 O O . ALA A 1 71 ? 10.402 2.478 -14.681 1.00 96.31 71 ALA A O 1
ATOM 529 N N . ALA A 1 72 ? 10.161 4.653 -14.185 1.00 96.00 72 ALA A N 1
ATOM 530 C CA . ALA A 1 72 ? 11.488 4.794 -13.588 1.00 96.00 72 ALA A CA 1
ATOM 531 C C . ALA A 1 72 ? 11.678 3.874 -12.367 1.00 96.00 72 ALA A C 1
ATOM 533 O O . ALA A 1 72 ? 12.668 3.149 -12.303 1.00 96.00 72 ALA A O 1
ATOM 534 N N . LYS A 1 73 ? 10.703 3.839 -11.447 1.00 95.94 73 LYS A N 1
ATOM 535 C CA . LYS A 1 73 ? 10.749 2.972 -10.255 1.00 95.94 73 LYS A CA 1
ATOM 536 C C . LYS A 1 73 ? 10.714 1.484 -10.599 1.00 95.94 73 LYS A C 1
ATOM 538 O O . LYS A 1 73 ? 11.412 0.692 -9.977 1.00 95.94 73 LYS A O 1
ATOM 543 N N . LEU A 1 74 ? 9.908 1.099 -11.588 1.00 95.88 74 LEU A N 1
ATOM 544 C CA . LEU A 1 74 ? 9.845 -0.282 -12.067 1.00 95.88 74 LEU A CA 1
ATOM 545 C C . LEU A 1 74 ? 11.186 -0.720 -12.658 1.00 95.88 74 LEU A C 1
ATOM 547 O O . LEU A 1 74 ? 11.674 -1.795 -12.324 1.00 95.88 74 LEU A O 1
ATOM 551 N N . THR A 1 75 ? 11.807 0.128 -13.477 1.00 95.69 75 THR A N 1
ATOM 552 C CA . THR A 1 75 ? 13.140 -0.133 -14.030 1.00 95.69 75 THR A CA 1
ATOM 553 C C . THR A 1 75 ? 14.195 -0.238 -12.930 1.00 95.69 75 THR A C 1
ATOM 555 O O . THR A 1 75 ? 14.974 -1.188 -12.942 1.00 95.69 75 THR A O 1
ATOM 558 N N . GLU A 1 76 ? 14.204 0.672 -11.949 1.00 95.06 76 GLU A N 1
ATOM 559 C CA . GLU A 1 76 ? 15.113 0.613 -10.791 1.00 95.06 76 GLU A CA 1
ATOM 560 C C . GLU A 1 76 ? 14.976 -0.723 -10.057 1.00 95.06 76 GLU A C 1
ATOM 562 O O . GLU A 1 76 ? 15.962 -1.436 -9.876 1.00 95.06 76 GLU A O 1
ATOM 567 N N . PHE A 1 77 ? 13.751 -1.113 -9.708 1.00 95.50 77 PHE A N 1
ATOM 568 C CA . PHE A 1 77 ? 13.516 -2.357 -8.985 1.00 95.50 77 PHE A CA 1
ATOM 569 C C . PHE A 1 77 ? 13.906 -3.596 -9.790 1.00 95.50 77 PHE A C 1
ATOM 571 O O . PHE A 1 77 ? 14.535 -4.507 -9.260 1.00 95.50 77 PHE A O 1
ATOM 578 N N . VAL A 1 78 ? 13.579 -3.627 -11.082 1.00 95.00 78 VAL A N 1
ATOM 579 C CA . VAL A 1 78 ? 13.923 -4.751 -11.960 1.00 95.00 78 VAL A CA 1
ATOM 580 C C . VAL A 1 78 ? 15.434 -4.908 -12.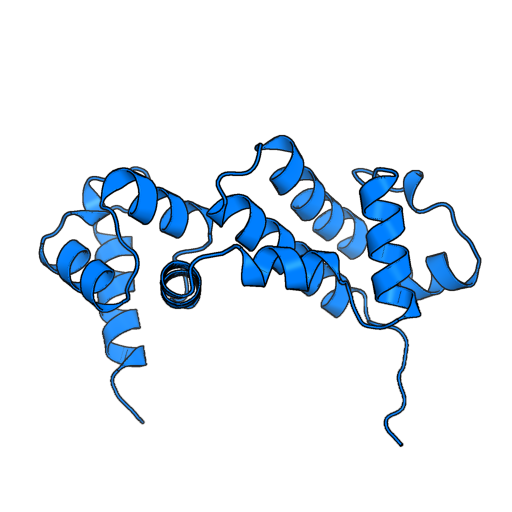134 1.00 95.00 78 VAL A C 1
ATOM 582 O O . VAL A 1 78 ? 15.925 -6.030 -12.217 1.00 95.00 78 VAL A O 1
ATOM 585 N N . THR A 1 79 ? 16.167 -3.797 -12.193 1.00 92.81 79 THR A N 1
ATOM 586 C CA . THR A 1 79 ? 17.617 -3.801 -12.441 1.00 92.81 79 THR A CA 1
ATOM 587 C C . THR A 1 79 ? 18.449 -3.984 -11.178 1.00 92.81 79 THR A C 1
ATOM 589 O O . THR A 1 79 ? 19.525 -4.568 -11.248 1.00 92.81 79 THR A O 1
ATOM 592 N N . THR A 1 80 ? 17.971 -3.497 -10.032 1.00 91.75 80 THR A N 1
ATOM 593 C CA . THR A 1 80 ? 18.741 -3.482 -8.775 1.00 91.75 80 THR A CA 1
ATOM 594 C C . THR A 1 80 ? 18.208 -4.436 -7.707 1.00 91.75 80 THR A C 1
ATOM 596 O O . THR A 1 80 ? 18.869 -4.644 -6.692 1.00 91.75 80 THR A O 1
ATOM 599 N N . GLY A 1 81 ? 16.992 -4.964 -7.881 1.00 90.94 81 GLY A N 1
ATOM 600 C CA . GL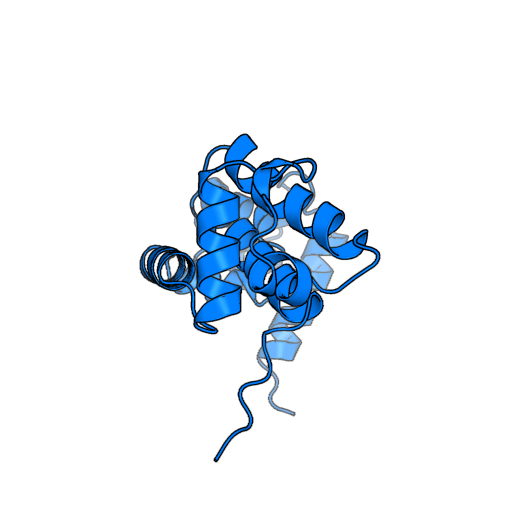Y A 1 81 ? 16.277 -5.737 -6.861 1.00 90.94 81 GLY A CA 1
ATOM 601 C C . GLY A 1 81 ? 15.794 -4.908 -5.663 1.00 90.94 81 GLY A C 1
ATOM 602 O O . GLY A 1 81 ? 15.225 -5.465 -4.723 1.00 90.94 81 GLY A O 1
ATOM 603 N N . LYS A 1 82 ? 16.015 -3.588 -5.668 1.00 91.06 82 LYS A N 1
ATOM 604 C CA . LYS A 1 82 ? 15.701 -2.668 -4.568 1.00 91.06 82 LYS A CA 1
ATOM 605 C C . LYS A 1 82 ? 14.968 -1.440 -5.093 1.00 91.06 82 LYS A C 1
ATOM 607 O O . LYS A 1 82 ? 15.015 -1.132 -6.278 1.00 91.06 82 LYS A O 1
ATOM 612 N N . LEU A 1 83 ? 14.250 -0.757 -4.209 1.00 94.94 83 LEU A N 1
ATOM 613 C CA . LEU A 1 83 ? 13.564 0.480 -4.556 1.00 94.94 83 LEU A CA 1
ATOM 614 C C . LEU A 1 83 ? 13.657 1.454 -3.388 1.00 94.94 83 LEU A C 1
ATOM 616 O O . LEU A 1 83 ? 12.918 1.317 -2.414 1.00 94.94 83 LEU A O 1
ATOM 620 N N . ALA A 1 84 ? 14.495 2.480 -3.529 1.00 92.56 84 ALA A N 1
ATOM 621 C CA . ALA A 1 84 ? 14.714 3.463 -2.466 1.00 92.56 84 ALA A CA 1
ATOM 622 C C . ALA A 1 84 ? 13.416 4.175 -2.045 1.00 92.56 84 ALA A C 1
ATOM 624 O O . ALA A 1 84 ? 13.233 4.553 -0.890 1.00 92.56 84 ALA A O 1
ATOM 625 N N . TYR A 1 85 ? 12.476 4.335 -2.979 1.00 93.69 85 TYR A N 1
ATOM 626 C CA . TYR A 1 85 ? 11.180 4.944 -2.697 1.00 93.69 85 TYR A CA 1
ATOM 627 C C . TYR A 1 85 ? 10.324 4.137 -1.710 1.00 93.69 85 TYR A C 1
ATOM 629 O O . TYR A 1 85 ? 9.601 4.730 -0.912 1.00 93.69 85 TYR A O 1
ATOM 637 N N . LEU A 1 86 ? 10.396 2.800 -1.748 1.00 92.94 86 LEU A N 1
ATOM 638 C CA . LEU A 1 86 ? 9.668 1.966 -0.790 1.00 92.94 86 LEU A CA 1
ATOM 639 C C . LEU A 1 86 ? 10.235 2.156 0.621 1.00 92.94 86 LEU A C 1
ATOM 641 O O . LEU A 1 86 ? 9.464 2.335 1.563 1.00 92.94 86 LEU A O 1
ATOM 645 N N . ASP A 1 87 ? 11.561 2.168 0.743 1.00 90.81 87 ASP A N 1
ATOM 646 C CA . ASP A 1 87 ? 12.245 2.358 2.024 1.00 90.81 87 ASP A CA 1
ATOM 647 C C . ASP A 1 87 ? 11.882 3.721 2.636 1.00 90.81 87 ASP A C 1
ATOM 649 O O . ASP A 1 87 ? 11.474 3.801 3.792 1.00 90.81 87 ASP A O 1
ATOM 653 N N . GLN A 1 88 ? 11.884 4.782 1.823 1.00 93.19 88 GLN A N 1
ATOM 654 C CA . GLN A 1 88 ? 11.489 6.127 2.257 1.00 93.19 88 GLN A CA 1
ATOM 655 C C . GLN A 1 88 ? 10.040 6.222 2.753 1.00 93.19 88 GLN A C 1
ATOM 657 O O . GLN A 1 88 ? 9.761 6.980 3.681 1.00 93.19 88 GLN A O 1
ATOM 662 N N . LEU A 1 89 ? 9.099 5.508 2.125 1.00 92.00 89 LEU A N 1
ATOM 663 C CA . LEU A 1 89 ? 7.704 5.475 2.583 1.00 92.00 89 LEU A CA 1
ATOM 664 C C . LEU A 1 89 ? 7.571 4.709 3.902 1.00 92.00 89 LEU A C 1
ATOM 666 O O . LEU A 1 89 ? 6.831 5.122 4.797 1.00 92.00 89 LEU A O 1
ATOM 670 N N . ALA A 1 90 ? 8.299 3.601 4.041 1.00 88.44 90 ALA A N 1
ATOM 671 C CA . ALA A 1 90 ? 8.285 2.809 5.262 1.00 88.44 90 ALA A CA 1
ATOM 672 C C . ALA A 1 90 ? 8.838 3.606 6.456 1.00 88.44 90 ALA A C 1
ATOM 674 O O . ALA A 1 90 ? 8.245 3.563 7.530 1.00 88.44 90 ALA A O 1
ATOM 675 N N . GLU A 1 91 ? 9.909 4.380 6.260 1.00 90.12 91 GLU A N 1
ATOM 676 C CA . GLU A 1 91 ? 10.502 5.240 7.298 1.00 90.12 91 GLU A CA 1
ATOM 677 C C . GLU A 1 91 ? 9.576 6.375 7.756 1.00 90.12 91 GLU A C 1
ATOM 679 O O . GLU A 1 91 ? 9.597 6.766 8.922 1.00 90.12 91 GLU A O 1
ATOM 684 N N . LYS A 1 92 ? 8.751 6.910 6.850 1.00 88.25 92 LYS A N 1
ATOM 685 C CA . LYS A 1 92 ? 7.792 7.982 7.161 1.00 88.25 92 LYS A CA 1
ATOM 686 C C . LYS A 1 92 ? 6.518 7.477 7.824 1.00 88.25 92 LYS A C 1
ATOM 688 O O . LYS A 1 92 ? 5.827 8.251 8.487 1.00 88.25 92 LYS A O 1
ATOM 693 N N . THR A 1 93 ? 6.194 6.200 7.644 1.00 87.12 93 THR A N 1
ATOM 694 C CA . THR A 1 93 ? 4.969 5.613 8.179 1.00 87.12 93 THR A CA 1
ATOM 695 C C . THR A 1 93 ? 5.160 5.261 9.659 1.00 87.12 93 THR A C 1
ATOM 697 O O . THR A 1 93 ? 6.062 4.490 9.989 1.00 87.12 93 THR A O 1
ATOM 700 N N . PRO A 1 94 ? 4.304 5.754 10.576 1.00 86.38 94 PRO A N 1
ATOM 701 C CA . PRO A 1 94 ? 4.385 5.391 11.987 1.00 86.38 94 PRO A CA 1
ATOM 702 C C . PRO A 1 94 ? 4.364 3.869 12.192 1.00 86.38 94 PRO A C 1
ATOM 704 O O . PRO A 1 94 ? 3.461 3.185 11.702 1.00 86.38 94 PRO A O 1
ATOM 707 N N . LEU A 1 95 ? 5.321 3.344 12.969 1.00 84.62 95 LEU A N 1
ATOM 708 C CA . LEU A 1 95 ? 5.462 1.902 13.250 1.00 84.62 95 LEU A CA 1
ATOM 709 C C . LEU A 1 95 ? 4.161 1.270 13.752 1.00 84.62 95 LEU A C 1
ATOM 711 O O . LEU A 1 95 ? 3.828 0.137 13.412 1.00 84.62 95 LEU A O 1
ATOM 715 N N . GLY A 1 96 ? 3.409 2.039 14.530 1.00 87.50 96 GLY A N 1
ATOM 716 C CA . GLY A 1 96 ? 2.098 1.670 15.018 1.00 87.50 96 GLY A CA 1
ATOM 717 C C . GLY A 1 96 ? 1.097 1.289 13.922 1.00 87.50 96 GLY A C 1
ATOM 718 O O . GLY A 1 96 ? 0.499 0.213 13.958 1.00 87.50 96 GLY A O 1
ATOM 719 N N . LEU A 1 97 ? 0.986 2.116 12.877 1.00 89.56 97 LEU A N 1
ATOM 720 C CA . LEU A 1 97 ? 0.105 1.849 11.735 1.00 89.56 97 LEU A CA 1
ATOM 721 C C . LEU A 1 97 ? 0.554 0.621 10.943 1.00 89.56 97 LEU A C 1
ATOM 723 O O . LEU A 1 97 ? -0.287 -0.144 10.470 1.00 89.56 97 LEU A O 1
ATOM 727 N N . LEU A 1 98 ? 1.867 0.390 10.839 1.00 88.94 98 LEU A N 1
ATOM 728 C CA . LEU A 1 98 ? 2.403 -0.818 10.207 1.00 88.94 98 LEU A CA 1
ATOM 729 C C . LEU A 1 98 ? 2.010 -2.080 10.983 1.00 88.94 98 LEU A C 1
ATOM 731 O O . LEU A 1 98 ? 1.662 -3.086 10.367 1.00 88.94 98 LEU A O 1
ATOM 735 N N . SER A 1 99 ? 2.025 -2.035 12.317 1.00 90.12 99 SER A N 1
ATOM 736 C CA . SER A 1 99 ? 1.568 -3.146 13.161 1.00 90.12 99 SER A CA 1
ATOM 737 C C . SER A 1 99 ? 0.081 -3.428 12.956 1.00 90.12 99 SER A C 1
ATOM 739 O O . SER A 1 99 ? -0.303 -4.576 12.740 1.00 90.12 99 SER A O 1
ATOM 741 N N . VAL A 1 100 ? -0.748 -2.383 12.933 1.00 91.69 100 VAL A N 1
ATOM 742 C CA . VAL A 1 100 ? -2.196 -2.495 12.702 1.00 91.69 100 VAL A CA 1
ATOM 743 C C . VAL A 1 100 ? -2.499 -3.024 11.289 1.00 91.69 100 VAL A C 1
ATOM 745 O O . VAL A 1 100 ? -3.379 -3.869 11.123 1.00 91.69 100 VAL A O 1
ATOM 748 N N . LEU A 1 101 ? -1.730 -2.620 10.270 1.00 91.12 101 LEU A N 1
ATOM 749 C CA . LEU A 1 101 ? -1.865 -3.115 8.892 1.00 91.12 101 LEU A CA 1
ATOM 750 C C . LEU A 1 101 ? -1.580 -4.618 8.753 1.00 91.12 101 LEU A C 1
ATOM 752 O O . LEU A 1 101 ? -2.167 -5.268 7.887 1.00 91.12 101 LEU A O 1
ATOM 756 N N . ARG A 1 102 ? -0.721 -5.191 9.607 1.00 87.81 102 ARG A N 1
ATOM 757 C CA . ARG A 1 102 ? -0.427 -6.636 9.598 1.00 87.81 102 ARG A CA 1
ATOM 758 C C . ARG A 1 102 ? -1.613 -7.491 10.030 1.00 87.81 102 ARG A C 1
ATOM 760 O O . ARG A 1 102 ? -1.606 -8.687 9.749 1.00 87.81 102 ARG A O 1
ATOM 767 N N . VAL A 1 103 ? -2.623 -6.911 10.685 1.00 88.75 103 VAL A N 1
ATOM 768 C CA . VAL A 1 103 ? -3.842 -7.637 11.049 1.00 88.75 103 VAL A CA 1
ATOM 769 C C . VAL A 1 103 ? -4.554 -8.053 9.761 1.00 88.75 103 VAL A C 1
ATOM 771 O O . VAL A 1 103 ? -5.022 -7.189 9.006 1.00 88.75 103 VAL A O 1
ATOM 774 N N . PRO A 1 104 ? -4.676 -9.366 9.480 1.00 83.19 104 PRO A N 1
ATOM 775 C CA . PRO A 1 104 ? -5.278 -9.817 8.237 1.00 83.19 104 PRO A CA 1
ATOM 776 C C . PRO A 1 104 ? -6.670 -9.206 8.074 1.00 83.19 104 PRO A C 1
ATOM 778 O O . PRO A 1 104 ? -7.459 -9.192 9.018 1.00 83.19 104 PRO A O 1
ATOM 781 N N . GLY A 1 105 ? -7.017 -8.744 6.874 1.00 81.88 105 GLY A N 1
ATOM 782 C CA . GLY A 1 105 ? -8.359 -8.243 6.551 1.00 81.88 105 GLY A CA 1
ATOM 783 C C . GLY A 1 105 ? -8.696 -6.811 6.989 1.00 81.88 105 GLY A C 1
ATOM 784 O O . GLY A 1 105 ? -9.794 -6.360 6.658 1.00 81.88 105 GLY A O 1
ATOM 785 N N . LEU A 1 106 ? -7.801 -6.073 7.659 1.00 86.81 106 LEU A N 1
ATOM 786 C CA . LEU A 1 106 ? -7.967 -4.620 7.803 1.00 86.81 106 LEU A CA 1
ATOM 787 C C . LEU A 1 106 ? -7.689 -3.917 6.466 1.00 86.81 106 LEU A C 1
ATOM 789 O O . LEU A 1 106 ? -8.563 -3.234 5.941 1.00 86.81 106 LEU A O 1
ATOM 793 N N . GLY A 1 107 ? -6.514 -4.139 5.872 1.00 89.12 107 GLY A N 1
ATOM 794 C CA . GLY A 1 107 ? -6.071 -3.406 4.679 1.00 89.12 107 GLY A CA 1
ATOM 795 C C . GLY A 1 107 ? -5.865 -1.905 4.945 1.00 89.12 107 GLY A C 1
ATOM 796 O O . GLY A 1 107 ? -6.459 -1.331 5.859 1.00 89.12 107 GLY A O 1
ATOM 797 N N . ALA A 1 108 ? -5.031 -1.244 4.140 1.00 92.75 108 ALA A N 1
ATOM 798 C CA . ALA A 1 108 ? -4.578 0.122 4.421 1.00 92.75 108 ALA A CA 1
ATOM 799 C C . ALA A 1 108 ? -5.718 1.146 4.564 1.00 92.75 108 ALA A C 1
ATOM 801 O O . ALA A 1 108 ? -5.695 1.946 5.497 1.00 92.75 108 ALA A O 1
ATOM 802 N N . LYS A 1 109 ? -6.778 1.052 3.745 1.00 91.25 109 LYS A N 1
ATOM 803 C CA . LYS A 1 109 ? -7.985 1.896 3.876 1.00 91.25 109 LYS A CA 1
ATOM 804 C C . LYS A 1 109 ? -8.593 1.889 5.271 1.00 91.25 109 LYS A C 1
ATOM 806 O O . LYS A 1 109 ? -8.909 2.948 5.806 1.00 91.25 109 LYS A O 1
ATOM 811 N N . ARG A 1 110 ? -8.805 0.701 5.851 1.00 92.69 110 ARG A N 1
ATOM 812 C CA . ARG A 1 110 ? -9.448 0.601 7.168 1.00 92.69 110 ARG A CA 1
ATOM 813 C C . ARG A 1 110 ? -8.502 1.059 8.262 1.00 92.69 110 ARG A C 1
ATOM 815 O O . ARG A 1 110 ? -8.951 1.744 9.165 1.00 92.69 110 ARG A O 1
ATOM 822 N N . VAL A 1 111 ? -7.213 0.728 8.166 1.00 94.44 111 VAL A N 1
ATOM 823 C CA . VAL A 1 111 ? -6.196 1.211 9.116 1.00 94.44 111 VAL A CA 1
ATOM 824 C C . VAL A 1 111 ? -6.166 2.737 9.130 1.00 94.44 111 VAL A C 1
ATOM 826 O O . VAL A 1 111 ? -6.216 3.337 10.198 1.00 94.44 111 VAL A O 1
ATOM 829 N N . ARG A 1 112 ? -6.159 3.369 7.951 1.00 93.06 112 ARG A N 1
ATOM 830 C CA . ARG A 1 112 ? -6.200 4.826 7.837 1.00 93.06 112 ARG A CA 1
ATOM 831 C C . ARG A 1 112 ? -7.471 5.407 8.452 1.00 93.06 112 ARG A C 1
ATOM 833 O O . ARG A 1 112 ? -7.387 6.342 9.235 1.00 93.06 112 ARG A O 1
ATOM 840 N N . LEU A 1 113 ? -8.630 4.818 8.159 1.00 93.44 113 LEU A N 1
ATOM 841 C CA . LEU A 1 113 ? -9.906 5.241 8.740 1.00 93.44 113 LEU A CA 1
ATOM 842 C C . LEU A 1 113 ? -9.913 5.134 10.275 1.00 93.44 113 LEU A C 1
ATOM 844 O O . LEU A 1 113 ? -10.393 6.041 10.948 1.00 93.44 113 LEU A O 1
ATOM 848 N N . LEU A 1 114 ? -9.359 4.052 10.827 1.00 94.25 114 LEU A N 1
ATOM 849 C CA . LEU A 1 114 ? -9.214 3.849 12.272 1.00 94.25 114 LEU A CA 1
ATOM 850 C C . LEU A 1 114 ? -8.288 4.891 12.902 1.00 94.25 114 LEU A C 1
ATOM 852 O O . LEU A 1 114 ? -8.596 5.413 13.971 1.00 94.25 114 LEU A O 1
ATOM 856 N N . TYR A 1 115 ? -7.188 5.220 12.230 1.00 94.31 115 TYR A N 1
ATOM 857 C CA . TYR A 1 115 ? -6.283 6.275 12.663 1.00 94.31 115 TYR A CA 1
ATOM 858 C C . TYR A 1 115 ? -6.963 7.650 12.642 1.00 94.31 115 TYR A C 1
ATOM 860 O O . TYR A 1 115 ? -6.990 8.332 13.660 1.00 94.31 115 TYR A O 1
ATOM 868 N N . ASP A 1 116 ? -7.584 8.024 11.522 1.00 92.62 116 ASP A N 1
ATOM 869 C CA . ASP A 1 116 ? -8.213 9.339 11.358 1.00 92.62 116 ASP A CA 1
ATOM 870 C C . ASP A 1 116 ? -9.434 9.530 12.275 1.00 92.62 116 ASP A C 1
ATOM 872 O O . ASP A 1 116 ? -9.679 10.635 12.751 1.00 92.62 116 ASP A O 1
ATOM 876 N N . SER A 1 117 ? -10.217 8.470 12.519 1.00 94.56 117 SER A N 1
ATOM 877 C CA . SER A 1 117 ? -11.475 8.563 13.281 1.00 94.56 117 SER A CA 1
ATOM 878 C C . SER A 1 117 ? -11.318 8.271 14.770 1.00 94.56 117 SER A C 1
ATOM 880 O O . SER A 1 117 ? -12.022 8.864 15.583 1.00 94.56 117 SER A O 1
ATOM 882 N N . LEU A 1 118 ? -10.442 7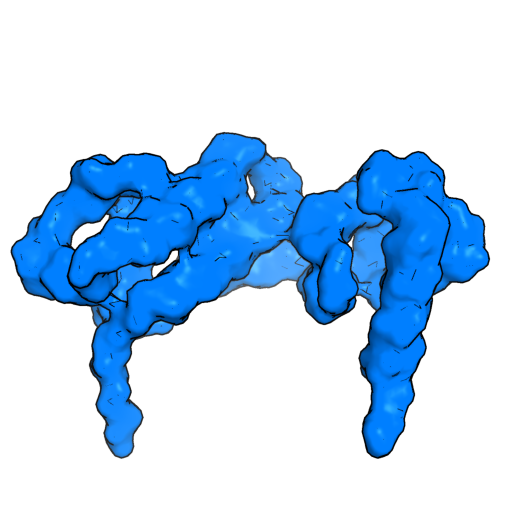.331 15.136 1.00 94.25 118 LEU A N 1
ATOM 883 C CA . LEU A 1 118 ? -10.310 6.831 16.509 1.00 94.25 118 LEU A CA 1
ATOM 884 C C . LEU A 1 118 ? -8.901 7.018 17.085 1.00 94.25 118 LEU A C 1
ATOM 886 O O . LEU A 1 118 ? -8.687 6.684 18.247 1.00 94.25 118 LEU A O 1
ATOM 890 N N . GLY A 1 119 ? -7.944 7.529 16.304 1.00 93.19 119 GLY A N 1
ATOM 891 C CA . GLY A 1 119 ? -6.562 7.714 16.748 1.00 93.19 119 GLY A CA 1
ATOM 892 C C . GLY A 1 119 ? -5.794 6.408 16.947 1.00 93.19 119 GLY A C 1
ATOM 893 O O . GLY A 1 119 ? -4.777 6.416 17.629 1.00 93.19 119 GLY A O 1
ATOM 894 N N . VAL A 1 120 ? -6.264 5.291 16.377 1.00 94.31 120 VAL A N 1
ATOM 895 C CA . VAL A 1 120 ? -5.653 3.971 16.592 1.00 94.31 120 VAL A CA 1
ATOM 896 C C . VAL A 1 120 ? -4.282 3.898 15.925 1.00 94.31 120 VAL A C 1
ATOM 898 O O . VAL A 1 120 ? -4.151 3.989 14.704 1.00 94.31 120 VAL A O 1
ATOM 901 N N . THR A 1 121 ? -3.269 3.663 16.746 1.00 92.50 121 THR A N 1
ATOM 9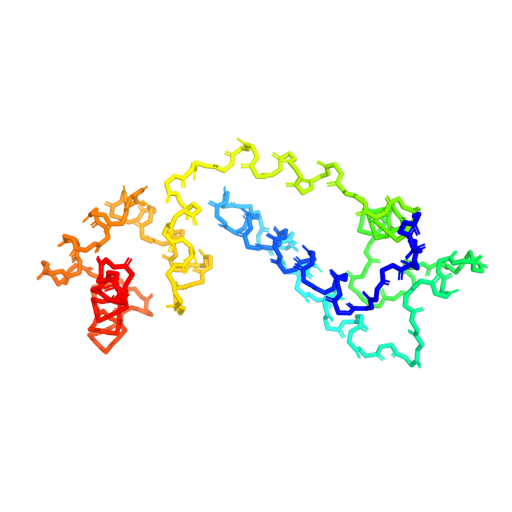02 C CA . THR A 1 121 ? -1.861 3.510 16.381 1.00 92.50 121 THR A CA 1
ATOM 903 C C . THR A 1 121 ? -1.225 2.257 16.976 1.00 92.50 121 THR A C 1
ATOM 905 O O . THR A 1 121 ? -0.056 2.004 16.728 1.00 92.50 121 THR A O 1
ATOM 908 N N . SER A 1 122 ? -1.945 1.424 17.720 1.00 93.56 122 SER A N 1
ATOM 909 C CA . SER A 1 122 ? -1.406 0.168 18.257 1.00 93.56 122 SER A CA 1
ATOM 910 C C . SER A 1 122 ? -2.409 -0.981 18.168 1.00 93.56 122 SER A C 1
ATOM 912 O O . SER A 1 122 ? -3.596 -0.780 17.898 1.00 93.56 122 SER A O 1
ATOM 914 N N . LEU A 1 123 ? -1.929 -2.215 18.360 1.00 92.50 123 LEU A N 1
ATOM 915 C CA . LEU A 1 123 ? -2.803 -3.392 18.398 1.00 92.50 123 LEU A CA 1
ATOM 916 C C . LEU A 1 123 ? -3.687 -3.381 19.650 1.00 92.50 123 LEU A C 1
ATOM 918 O O . LEU A 1 123 ? -4.822 -3.848 19.607 1.00 92.50 123 LEU A O 1
ATOM 922 N N . GLU A 1 124 ? -3.174 -2.825 20.743 1.00 92.69 124 GLU A N 1
ATOM 923 C CA . GLU A 1 124 ? -3.868 -2.632 22.011 1.00 92.69 124 GLU A CA 1
ATOM 924 C C . GLU A 1 124 ? -5.022 -1.638 21.847 1.00 92.69 124 GLU A C 1
ATOM 926 O O . GLU A 1 124 ? -6.158 -1.960 22.188 1.00 92.69 124 GLU A O 1
ATOM 931 N N . GLU A 1 125 ? -4.761 -0.477 21.240 1.00 94.81 125 GLU A N 1
ATOM 932 C CA . GLU A 1 125 ? -5.792 0.527 20.941 1.00 94.81 125 GLU A CA 1
ATOM 933 C C . GLU A 1 125 ? -6.847 -0.014 19.969 1.00 94.81 125 GLU A C 1
ATOM 935 O O . GLU A 1 125 ? -8.042 0.237 20.139 1.00 94.81 125 GLU A O 1
ATOM 940 N N . LEU A 1 126 ? -6.428 -0.794 18.963 1.00 94.56 126 LEU A N 1
ATOM 941 C CA . LEU A 1 126 ? -7.351 -1.454 18.041 1.00 94.56 126 LEU A CA 1
ATOM 942 C C . LEU A 1 126 ? -8.282 -2.420 18.783 1.00 94.56 126 LEU A C 1
ATOM 944 O O . LEU A 1 126 ? -9.491 -2.433 18.540 1.00 94.56 126 LEU A O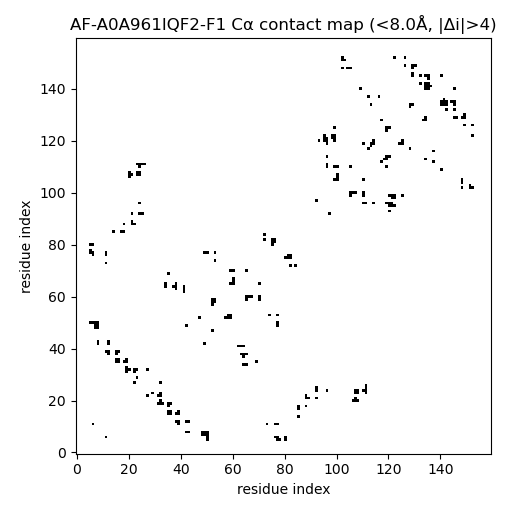 1
ATOM 948 N N . GLU A 1 127 ? -7.723 -3.248 19.662 1.00 93.94 127 GLU A N 1
ATOM 949 C CA . GLU A 1 127 ? -8.490 -4.208 20.444 1.00 93.94 127 GLU A CA 1
ATOM 950 C C . GLU A 1 127 ? -9.462 -3.507 21.392 1.00 93.94 127 GLU A C 1
ATOM 952 O O . GLU A 1 127 ? -10.632 -3.883 21.458 1.00 93.94 127 GLU A O 1
ATOM 957 N N . GLU A 1 128 ? -9.003 -2.478 22.102 1.00 95.62 128 GLU A N 1
ATOM 958 C CA . GLU A 1 128 ? -9.840 -1.697 23.005 1.00 95.62 128 GLU A CA 1
ATOM 959 C C . GLU A 1 128 ? -11.005 -1.053 22.248 1.00 95.62 128 GLU A C 1
ATOM 961 O O . GLU A 1 128 ? -12.160 -1.156 22.671 1.00 95.62 128 GLU A O 1
ATOM 966 N N . ALA A 1 129 ? -10.734 -0.436 21.096 1.00 95.31 129 ALA A N 1
ATOM 967 C CA . ALA A 1 129 ? -11.772 0.143 20.257 1.00 95.31 129 ALA A CA 1
ATOM 968 C C . ALA A 1 129 ? -12.785 -0.919 19.787 1.00 95.31 129 ALA A C 1
ATOM 970 O O . ALA A 1 129 ? -13.990 -0.659 19.782 1.00 95.31 129 ALA A O 1
ATOM 971 N N . ALA A 1 130 ? -12.321 -2.127 19.449 1.00 93.75 130 ALA A N 1
ATOM 972 C CA . ALA A 1 130 ? -13.169 -3.231 18.999 1.00 93.75 130 ALA A CA 1
ATOM 973 C C . ALA A 1 130 ? -14.020 -3.825 20.126 1.00 93.75 130 ALA A C 1
ATOM 975 O O . ALA A 1 130 ? -15.209 -4.071 19.929 1.00 93.75 130 ALA A O 1
ATOM 976 N N . ARG A 1 131 ? -13.461 -3.990 21.328 1.00 93.81 131 ARG A N 1
ATOM 977 C CA . ARG A 1 131 ? -14.206 -4.441 22.516 1.00 93.81 131 ARG A CA 1
ATOM 978 C C . ARG A 1 131 ? -15.277 -3.436 22.932 1.00 93.81 131 ARG A C 1
ATOM 980 O O . ARG A 1 131 ? -16.373 -3.835 23.315 1.00 93.81 131 ARG A O 1
ATOM 987 N N . ASN A 1 132 ? -14.979 -2.147 22.790 1.00 95.12 132 ASN A N 1
ATOM 988 C CA . ASN A 1 132 ? -15.913 -1.056 23.056 1.00 95.12 132 ASN A CA 1
ATOM 989 C C . ASN A 1 132 ? -16.908 -0.798 21.915 1.00 95.12 132 ASN A C 1
ATOM 991 O O . ASN A 1 132 ? -17.640 0.185 21.973 1.00 95.12 132 ASN A O 1
ATOM 995 N N . GLN A 1 133 ? -16.949 -1.656 20.890 1.00 95.44 133 GLN A N 1
ATOM 996 C CA . GLN A 1 133 ? -17.894 -1.556 19.777 1.00 95.44 133 GLN A CA 1
ATOM 997 C C . GLN A 1 133 ? -17.790 -0.241 18.983 1.00 95.44 133 GLN A C 1
ATOM 999 O O . GLN A 1 133 ? -18.766 0.204 18.387 1.00 95.44 133 GLN A O 1
ATOM 1004 N N . LYS A 1 134 ? -16.609 0.391 18.961 1.00 95.00 134 LYS A N 1
ATOM 1005 C CA . LYS A 1 134 ? -16.386 1.654 18.237 1.00 95.00 134 LYS A CA 1
ATOM 1006 C C . LYS A 1 134 ? -16.124 1.435 16.746 1.00 95.00 134 LYS A C 1
ATOM 1008 O O . LYS A 1 134 ? -16.355 2.332 15.944 1.00 95.00 134 LYS A O 1
ATOM 1013 N N . LEU A 1 135 ? -15.642 0.254 16.340 1.00 93.44 135 LEU A N 1
ATOM 1014 C CA . LEU A 1 135 ? -15.303 -0.009 14.933 1.00 93.44 135 LEU A CA 1
ATOM 1015 C C . LEU A 1 135 ? -16.560 -0.109 14.077 1.00 93.44 135 LEU A C 1
ATOM 1017 O O . LEU A 1 135 ? -16.576 0.401 12.961 1.00 93.44 135 LEU A O 1
ATOM 1021 N N . ARG A 1 136 ? -17.621 -0.732 14.601 1.00 94.00 136 ARG A N 1
ATOM 1022 C CA . ARG A 1 136 ? -18.904 -0.886 13.891 1.00 94.00 136 ARG A CA 1
ATOM 1023 C C . ARG A 1 136 ? -19.617 0.420 13.556 1.00 94.00 136 ARG A C 1
ATOM 1025 O O . ARG A 1 136 ? -20.496 0.399 12.698 1.00 94.00 136 ARG A O 1
ATOM 1032 N N . GLU A 1 137 ? -19.247 1.518 14.204 1.00 93.19 137 GLU A N 1
ATOM 1033 C CA . GLU A 1 137 ? -19.765 2.855 13.903 1.00 93.19 137 GLU A CA 1
ATOM 1034 C C . GLU A 1 137 ? -19.097 3.461 12.659 1.00 93.19 137 GLU A C 1
ATOM 1036 O O . GLU A 1 137 ? -19.643 4.372 12.037 1.00 93.19 137 GLU A O 1
ATOM 1041 N N . LEU A 1 138 ? -17.937 2.932 12.252 1.00 93.69 138 LEU A N 1
ATOM 1042 C CA . LEU A 1 138 ? -17.188 3.423 11.104 1.00 93.69 138 LEU A CA 1
ATOM 1043 C C . LEU A 1 138 ? -17.678 2.796 9.786 1.00 93.69 138 LEU A C 1
ATOM 1045 O O . LEU A 1 138 ? -18.002 1.600 9.721 1.00 93.69 138 LEU A O 1
ATOM 1049 N N . PRO A 1 139 ? -17.681 3.571 8.685 1.00 89.88 139 PRO A N 1
ATOM 1050 C CA . PRO A 1 139 ? -18.146 3.091 7.392 1.00 89.88 139 PRO A CA 1
ATOM 1051 C C . PRO A 1 139 ? -17.313 1.898 6.909 1.00 89.88 139 PRO A C 1
ATOM 1053 O O . PRO A 1 139 ? -16.096 1.970 6.755 1.00 89.88 139 PRO A O 1
ATOM 1056 N N . GLY A 1 140 ? -17.987 0.779 6.635 1.00 87.75 140 GLY A N 1
ATOM 1057 C CA . GLY A 1 140 ? -17.343 -0.434 6.126 1.00 87.75 140 GLY A CA 1
ATOM 1058 C C . GLY A 1 140 ? -16.644 -1.305 7.179 1.00 87.75 140 GLY A C 1
ATOM 1059 O O . GLY A 1 140 ? -15.928 -2.228 6.779 1.00 87.75 140 GLY A O 1
ATOM 1060 N N . LEU A 1 141 ? -16.861 -1.054 8.480 1.00 90.12 141 LEU A N 1
ATOM 1061 C CA . LEU A 1 141 ? -16.348 -1.845 9.612 1.00 90.12 141 LEU A CA 1
ATOM 1062 C C . LEU A 1 141 ? -17.457 -2.418 10.520 1.00 90.12 141 LEU A C 1
ATOM 1064 O O . LEU A 1 141 ? -17.260 -2.575 11.717 1.00 90.12 141 LEU A O 1
ATOM 1068 N N . GLY A 1 142 ? -18.617 -2.786 9.965 1.00 90.38 142 GLY A N 1
ATOM 1069 C CA . GLY A 1 142 ? -19.749 -3.308 10.748 1.00 90.38 142 GLY A CA 1
ATOM 1070 C C . GLY A 1 142 ? -19.424 -4.516 11.650 1.00 90.38 142 GLY A C 1
ATOM 1071 O O . GLY A 1 142 ? -18.385 -5.161 11.514 1.00 90.38 142 GLY A O 1
ATOM 1072 N N . ALA A 1 143 ? -20.363 -4.881 12.531 1.00 92.31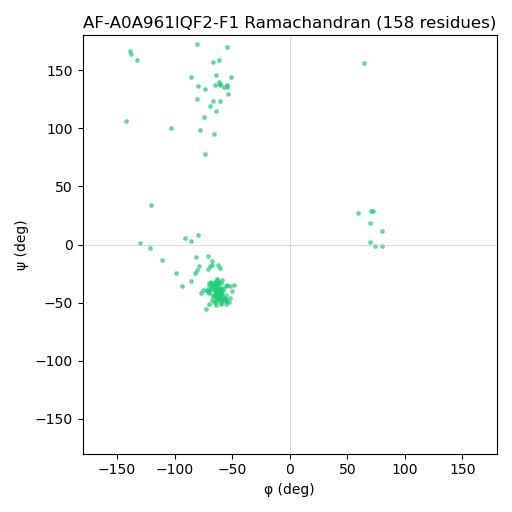 143 ALA A N 1
ATOM 1073 C CA . ALA A 1 143 ? -20.161 -5.835 13.635 1.00 92.31 143 ALA A CA 1
ATOM 1074 C C . ALA A 1 143 ? -19.463 -7.161 13.261 1.00 92.31 143 ALA A C 1
ATOM 1076 O O . ALA A 1 143 ? -18.664 -7.682 14.038 1.00 92.31 143 ALA A O 1
ATOM 1077 N N . LYS A 1 144 ? -19.712 -7.701 12.058 1.00 91.25 144 LYS A N 1
ATOM 1078 C CA . LYS A 1 144 ? -19.013 -8.900 11.567 1.00 91.25 144 LYS A CA 1
ATOM 1079 C C . LYS A 1 144 ? -17.502 -8.677 11.482 1.00 91.25 144 LYS A C 1
ATOM 1081 O O . LYS A 1 144 ? -16.742 -9.476 12.016 1.00 91.25 144 LYS A O 1
ATOM 1086 N N . ILE A 1 145 ? -17.079 -7.588 10.842 1.00 90.62 145 ILE A N 1
ATOM 1087 C CA . ILE A 1 145 ? -15.663 -7.251 10.658 1.00 90.62 145 ILE A CA 1
ATOM 1088 C C . ILE A 1 145 ? -15.006 -7.001 12.010 1.00 90.62 145 ILE A C 1
ATOM 1090 O O . ILE A 1 145 ? -13.940 -7.544 12.263 1.00 90.62 145 ILE A O 1
ATOM 1094 N N . GLU A 1 146 ? -15.656 -6.255 12.899 1.00 93.06 146 GLU A N 1
ATOM 1095 C CA . GLU A 1 146 ? -15.161 -6.032 14.261 1.00 93.06 146 GLU A CA 1
ATOM 1096 C C . GLU A 1 146 ? -14.936 -7.354 15.014 1.00 93.06 146 GLU A C 1
ATOM 1098 O O . GLU A 1 146 ? -13.861 -7.583 15.568 1.00 93.06 146 GLU A O 1
ATOM 1103 N N . SER A 1 147 ? -15.904 -8.275 14.955 1.00 92.19 147 SER A N 1
ATOM 1104 C CA . SER A 1 147 ? -15.757 -9.600 15.565 1.00 92.19 147 SER A CA 1
ATOM 1105 C C . SER A 1 147 ? -14.615 -10.409 14.938 1.00 92.19 147 SER A C 1
ATOM 1107 O O . SER A 1 147 ? -13.903 -11.128 15.638 1.00 92.19 147 SER A O 1
ATOM 1109 N N . ASP A 1 148 ? -14.426 -10.302 13.619 1.00 92.00 148 ASP A N 1
ATOM 1110 C CA . ASP A 1 148 ? -13.350 -10.979 12.898 1.00 92.00 148 ASP A CA 1
ATOM 1111 C C . ASP A 1 148 ? -11.985 -10.420 13.309 1.00 92.00 148 ASP A C 1
ATOM 1113 O O . ASP A 1 148 ? -11.030 -11.185 13.423 1.00 92.00 148 ASP A O 1
ATOM 1117 N N . ILE A 1 149 ? -11.894 -9.106 13.532 1.00 90.75 149 ILE A N 1
ATOM 1118 C CA . ILE A 1 149 ? -10.683 -8.421 13.987 1.00 90.75 149 ILE A CA 1
ATOM 1119 C C . ILE A 1 149 ? -10.298 -8.908 15.380 1.00 90.75 149 ILE A C 1
ATOM 1121 O O . ILE A 1 149 ? -9.161 -9.337 15.558 1.00 90.75 149 ILE A O 1
ATOM 1125 N N . LEU A 1 150 ? -11.238 -8.933 16.330 1.00 91.38 150 LEU A N 1
ATOM 1126 C CA . LEU A 1 150 ? -10.985 -9.432 17.688 1.00 91.38 150 LEU A CA 1
ATOM 1127 C C . LEU A 1 150 ? -10.432 -10.861 17.672 1.00 91.38 150 LEU A C 1
ATOM 1129 O O . LEU A 1 150 ? -9.367 -11.114 18.230 1.00 91.38 150 LEU A O 1
ATOM 1133 N N . ARG A 1 151 ? -11.072 -11.771 16.925 1.00 90.56 151 ARG A N 1
ATOM 1134 C CA . ARG A 1 151 ? -10.593 -13.161 16.798 1.00 90.56 151 ARG A CA 1
ATOM 1135 C C . ARG A 1 151 ? -9.196 -13.260 16.182 1.00 90.56 151 ARG A C 1
ATOM 1137 O O . ARG A 1 151 ? -8.453 -14.190 16.482 1.00 90.56 151 ARG A O 1
ATOM 1144 N N . ARG A 1 152 ? -8.832 -12.348 15.275 1.00 89.69 152 ARG A N 1
ATOM 1145 C CA . ARG A 1 152 ? -7.496 -12.319 14.651 1.00 89.69 152 ARG A CA 1
ATOM 1146 C C . ARG A 1 152 ? -6.443 -11.768 15.608 1.00 89.69 152 ARG A C 1
ATOM 1148 O O . ARG A 1 152 ? -5.344 -12.307 15.638 1.00 89.69 152 ARG A O 1
ATOM 1155 N N . LEU A 1 153 ? -6.779 -10.747 16.393 1.00 88.69 153 LEU A N 1
ATOM 1156 C CA . LEU A 1 153 ? -5.895 -10.195 17.420 1.00 88.69 153 LEU A CA 1
ATOM 1157 C C . LEU A 1 153 ? -5.593 -11.220 18.516 1.00 88.69 153 LEU A C 1
ATOM 1159 O O . LEU A 1 153 ? -4.438 -11.365 18.904 1.00 88.69 153 LEU A O 1
ATOM 1163 N N . GLU A 1 154 ? -6.596 -11.989 18.945 1.00 85.75 154 GLU A N 1
ATOM 1164 C CA . GLU A 1 154 ? -6.406 -13.098 19.890 1.00 85.75 154 GLU A CA 1
ATOM 1165 C C . GLU A 1 154 ? -5.415 -14.139 19.353 1.00 85.75 154 GLU A C 1
ATOM 1167 O O . GLU A 1 154 ? -4.483 -14.526 20.053 1.00 85.75 154 GLU A O 1
ATOM 1172 N N . ARG A 1 155 ? -5.552 -14.534 18.080 1.00 83.50 155 ARG A N 1
ATOM 1173 C CA . ARG A 1 155 ? -4.626 -15.479 17.429 1.00 83.50 155 ARG A CA 1
ATOM 1174 C C . ARG A 1 155 ? -3.206 -14.944 17.280 1.00 83.50 155 ARG A C 1
ATOM 1176 O O . ARG A 1 155 ? -2.275 -15.727 17.319 1.00 83.50 155 ARG A O 1
ATOM 1183 N N . LEU A 1 156 ? -3.032 -13.637 17.090 1.00 78.25 156 LEU A N 1
ATOM 1184 C CA . LEU A 1 156 ? -1.699 -13.027 17.023 1.00 78.25 156 LEU A CA 1
ATOM 1185 C C . LEU A 1 156 ? -0.994 -13.007 18.387 1.00 78.25 156 LEU A C 1
ATOM 1187 O O . LEU A 1 156 ? 0.226 -12.870 18.432 1.00 78.25 156 LEU A O 1
ATOM 1191 N N . ARG A 1 157 ? -1.752 -13.107 19.486 1.00 72.69 157 ARG A N 1
ATOM 1192 C CA . ARG A 1 157 ? -1.233 -13.080 20.860 1.00 72.69 157 ARG A CA 1
ATOM 1193 C C . ARG A 1 157 ? -1.074 -14.450 21.493 1.00 72.69 157 ARG A C 1
ATOM 1195 O O . ARG A 1 157 ? -0.283 -14.561 22.421 1.00 72.69 157 ARG A O 1
ATOM 1202 N N . ALA A 1 158 ? -1.818 -15.454 21.043 1.00 59.91 158 ALA A N 1
ATOM 1203 C CA . ALA A 1 158 ? -1.564 -16.833 21.422 1.00 59.91 158 ALA A CA 1
ATOM 1204 C C . ALA A 1 158 ? -0.310 -17.306 20.666 1.00 59.91 158 ALA A C 1
ATOM 1206 O O . ALA A 1 158 ? -0.376 -17.428 19.442 1.00 59.91 158 ALA A O 1
ATOM 1207 N N . PRO A 1 159 ? 0.838 -17.529 21.336 1.00 48.16 159 PRO A N 1
ATOM 1208 C CA . PRO A 1 159 ? 1.867 -18.353 20.727 1.00 48.16 159 PRO A CA 1
ATOM 1209 C C . PRO A 1 159 ? 1.284 -19.767 20.587 1.00 48.16 159 PRO A C 1
ATOM 1211 O O . PRO A 1 159 ? 0.593 -20.223 21.501 1.00 48.16 159 PRO A O 1
ATOM 1214 N N . ASP A 1 160 ? 1.514 -20.409 19.440 1.00 42.91 160 ASP A N 1
ATOM 1215 C CA . ASP A 1 160 ? 1.259 -21.848 19.265 1.00 42.91 160 ASP A CA 1
ATOM 1216 C C . ASP A 1 160 ? 1.894 -22.681 20.397 1.00 42.91 160 ASP A C 1
ATOM 1218 O O . ASP A 1 160 ? 3.032 -22.350 20.819 1.00 42.91 160 ASP A O 1
#

Foldseek 3Di:
DDPPDFDFLVVLLVLLLLLLLLCLLVVHDPLVSVLSNVVNVQSVPDPDTPLVCLVVPHDPCVTPSQHPVNSVQSSCCRVPVDGVSSVVSVVPRQPQLVQVCPQPPCTSNNSNQCCVPVVRRHLVSLLVCLVVVNQCVTPPRNVVNSVVSNVSSVVVPDDD

Solvent-accessible surface area (backbone atoms only — not comparable to full-atom values): 8931 Å² total; per-residue (Å²): 132,85,82,81,66,65,56,49,54,66,58,52,34,52,50,33,49,51,47,25,34,46,36,39,53,73,66,49,59,66,71,61,34,46,36,32,52,42,34,34,54,45,58,71,68,46,96,59,56,61,45,60,42,52,75,74,65,52,69,53,55,79,41,70,62,28,47,70,74,52,33,52,51,51,49,45,27,43,74,66,76,47,53,73,69,55,54,56,46,55,74,72,44,59,69,34,50,58,57,42,42,66,42,83,89,49,43,34,70,48,42,31,50,40,29,78,75,70,65,37,42,37,65,66,49,46,47,51,38,41,76,69,58,53,40,42,77,41,92,94,27,41,64,69,54,34,54,51,47,51,58,48,55,52,56,75,67,51,79,131

Sequence (160 aa):
MASEAAPSNAQVIDLLGKIADLLELEGAQFFRVRAYREATDTIRGLDEPLAALVARGAKLTDLPGIGKELAAKLTEFVTTGKLAYLDQLAEKTPLGLLSVLRVPGLGAKRVRLLYDSLGVTSLEELEEAARNQKLRELPGLGAKIESDILRRLERLRAPD